Protein AF-A0A0C3FQS9-F1 (afdb_monomer)

Mean predicted aligned error: 17.36 Å

Secondary structure (DSSP, 8-state):
-HHHHHHHHHHHHHHHHHHHHHHT----------------------------EEEEEHHHHHHHH--TTHHHHHHHHHHHH-TTT-----TT-EEEEESEEEEEEPPBTTTBSS-EEEEEEEEPPB---TTSPPBPPEE------S-HHHHHHHTS----

pLDDT: mean 71.93, std 15.76, range [34.28, 90.31]

Radius of gyration: 23.26 Å; Cα contacts (8 Å, |Δi|>4): 129; chains: 1; bounding box: 45×59×53 Å

Structure (mmCIF, N/CA/C/O backbone):
data_AF-A0A0C3FQS9-F1
#
_entry.id   AF-A0A0C3FQS9-F1
#
loop_
_atom_site.group_PDB
_atom_site.id
_atom_site.type_symbol
_atom_site.label_atom_id
_atom_site.label_alt_id
_atom_site.label_comp_id
_atom_site.l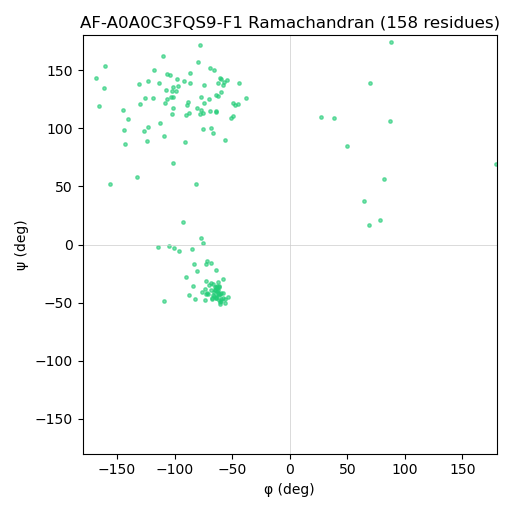abel_asym_id
_atom_site.label_entity_id
_atom_site.label_seq_id
_atom_site.pdbx_PDB_ins_code
_atom_site.Cartn_x
_atom_site.Cartn_y
_atom_site.Cartn_z
_atom_site.occupancy
_atom_site.B_iso_or_equiv
_atom_site.auth_seq_id
_atom_site.auth_comp_id
_atom_site.auth_asym_id
_atom_site.auth_atom_id
_atom_site.pdbx_PDB_model_num
ATOM 1 N N . MET A 1 1 ? 8.048 -32.618 -22.071 1.00 48.53 1 MET A N 1
ATOM 2 C CA . MET A 1 1 ? 9.504 -32.364 -21.975 1.00 48.53 1 MET A CA 1
ATOM 3 C C . MET A 1 1 ? 9.974 -31.057 -22.640 1.00 48.53 1 MET A C 1
ATOM 5 O O . MET A 1 1 ? 11.125 -30.706 -22.461 1.00 48.53 1 MET A O 1
ATOM 9 N N . ALA A 1 2 ? 9.109 -30.271 -23.303 1.00 60.53 2 ALA A N 1
ATOM 10 C CA . ALA A 1 2 ? 9.501 -29.042 -24.021 1.00 60.53 2 ALA A CA 1
ATOM 11 C C . ALA A 1 2 ? 9.625 -27.755 -23.167 1.00 60.53 2 ALA A C 1
ATOM 13 O O . ALA A 1 2 ? 10.257 -26.792 -23.581 1.00 60.53 2 ALA A O 1
ATOM 14 N N . LYS A 1 3 ? 9.059 -27.719 -21.951 1.00 65.69 3 LYS A N 1
ATOM 15 C CA . LYS A 1 3 ? 9.037 -26.504 -21.105 1.00 65.69 3 LYS A CA 1
ATOM 16 C C . LYS A 1 3 ? 10.385 -26.135 -20.473 1.00 65.69 3 LYS A C 1
ATOM 18 O O . LYS A 1 3 ? 10.512 -25.040 -19.929 1.00 65.69 3 LYS A O 1
ATOM 23 N N . TRP A 1 4 ? 11.331 -27.071 -20.442 1.00 76.25 4 TRP A N 1
ATOM 24 C CA . TRP A 1 4 ? 12.681 -26.822 -19.935 1.00 76.25 4 TRP A CA 1
ATOM 25 C C . TRP A 1 4 ? 13.543 -26.177 -21.027 1.00 76.25 4 TRP A C 1
ATOM 27 O O . TRP A 1 4 ? 14.105 -25.116 -20.791 1.00 76.25 4 TRP A O 1
ATOM 37 N N . LEU A 1 5 ? 13.499 -26.726 -22.246 1.00 81.38 5 LEU A N 1
ATOM 38 C CA . LEU A 1 5 ? 14.118 -26.143 -23.443 1.00 81.38 5 LEU A CA 1
ATOM 39 C C . LEU A 1 5 ? 13.632 -24.717 -23.715 1.00 81.38 5 LEU A C 1
ATOM 41 O O . LEU A 1 5 ? 14.450 -23.820 -23.833 1.00 81.38 5 LEU A O 1
ATOM 45 N N . GLN A 1 6 ? 12.320 -24.473 -23.666 1.00 72.00 6 GLN A N 1
ATOM 46 C CA . GLN A 1 6 ? 11.769 -23.132 -23.899 1.00 72.00 6 GLN A CA 1
ATOM 47 C C . GLN A 1 6 ? 12.249 -22.091 -22.870 1.00 72.00 6 GLN A C 1
ATOM 49 O O . GLN A 1 6 ? 12.412 -20.915 -23.185 1.00 72.00 6 GLN A O 1
ATOM 54 N N . ARG A 1 7 ? 12.487 -22.509 -21.618 1.00 78.25 7 ARG A N 1
ATOM 55 C CA . ARG A 1 7 ? 13.066 -21.623 -20.596 1.00 78.25 7 ARG A CA 1
ATOM 56 C C . ARG A 1 7 ? 14.547 -21.379 -20.843 1.00 78.25 7 ARG A C 1
ATOM 58 O O . ARG A 1 7 ? 14.997 -20.260 -20.633 1.00 78.25 7 ARG A O 1
ATOM 65 N N . GLN A 1 8 ? 15.271 -22.402 -21.288 1.00 83.62 8 GLN A N 1
ATOM 66 C CA . GLN A 1 8 ? 16.681 -22.286 -21.633 1.00 83.62 8 GLN A CA 1
ATOM 67 C C . GLN A 1 8 ? 16.878 -21.331 -22.820 1.00 83.62 8 GLN A C 1
ATOM 69 O O . GLN A 1 8 ? 17.675 -20.406 -22.728 1.00 83.62 8 GLN A O 1
ATOM 74 N N . GLU A 1 9 ? 16.060 -21.466 -23.866 1.00 84.25 9 GLU A N 1
ATOM 75 C CA . GLU A 1 9 ? 16.048 -20.575 -25.033 1.00 84.25 9 GLU A CA 1
ATOM 76 C C . GLU A 1 9 ? 15.712 -19.126 -24.648 1.00 84.25 9 GLU A C 1
ATOM 78 O O . GLU A 1 9 ? 16.368 -18.194 -25.106 1.00 84.25 9 GLU A O 1
ATOM 83 N N . ALA A 1 10 ? 14.734 -18.914 -23.759 1.00 78.06 10 ALA A N 1
ATOM 84 C CA . ALA A 1 10 ? 14.386 -17.575 -23.281 1.00 78.06 10 ALA A CA 1
ATOM 85 C C . ALA A 1 10 ? 15.519 -16.920 -22.469 1.00 78.06 10 ALA A C 1
ATOM 87 O O . ALA A 1 10 ? 15.724 -15.707 -22.555 1.00 78.06 10 ALA A O 1
ATOM 88 N N . ILE A 1 11 ? 16.259 -17.709 -21.682 1.00 85.38 11 ILE A N 1
ATOM 89 C CA . ILE A 1 11 ? 17.430 -17.230 -20.937 1.00 85.38 11 ILE A CA 1
ATOM 90 C C . ILE A 1 11 ? 18.549 -16.854 -21.911 1.00 85.38 11 ILE A C 1
ATOM 92 O O . ILE A 1 11 ? 19.089 -15.752 -21.800 1.00 85.38 11 ILE A O 1
ATOM 96 N N . ASP A 1 12 ? 18.845 -17.709 -22.890 1.00 89.62 12 ASP A N 1
ATOM 97 C CA . ASP A 1 12 ? 19.886 -17.453 -23.886 1.00 89.62 12 ASP A CA 1
ATOM 98 C C . ASP A 1 12 ? 19.568 -16.197 -24.708 1.00 89.62 12 ASP A C 1
ATOM 100 O O . ASP A 1 12 ? 20.401 -15.292 -24.786 1.00 89.62 12 ASP A O 1
ATOM 104 N N . LEU A 1 13 ? 18.336 -16.053 -25.209 1.00 85.00 13 LEU A N 1
ATOM 105 C CA . LEU A 1 13 ? 17.900 -14.855 -25.937 1.00 85.00 13 LEU A CA 1
ATOM 106 C C . LEU A 1 13 ? 18.012 -13.584 -25.089 1.00 85.00 13 LEU A C 1
ATOM 108 O O . LEU A 1 13 ? 18.502 -12.560 -25.567 1.00 85.00 13 LEU A O 1
ATOM 112 N N . ARG A 1 14 ? 17.625 -13.648 -23.808 1.00 85.62 14 ARG A N 1
ATOM 113 C CA . ARG A 1 14 ? 17.774 -12.517 -22.884 1.00 85.62 14 ARG A CA 1
ATOM 114 C C . ARG A 1 14 ? 19.243 -12.153 -22.671 1.00 85.62 14 ARG A C 1
ATOM 116 O O . ARG A 1 14 ? 19.562 -10.971 -22.598 1.00 85.62 14 ARG A O 1
ATOM 123 N N . THR A 1 15 ? 20.138 -13.135 -22.567 1.00 88.25 15 THR A N 1
ATOM 124 C CA . THR A 1 15 ? 21.573 -12.866 -22.372 1.00 88.25 15 THR A CA 1
ATOM 125 C C . THR A 1 15 ? 22.210 -12.223 -23.603 1.00 88.25 15 THR A C 1
ATOM 127 O O . THR A 1 15 ? 22.998 -11.289 -23.459 1.00 88.25 15 THR A O 1
ATOM 130 N N . VAL A 1 16 ? 21.819 -12.655 -24.806 1.00 84.56 16 VAL A N 1
ATOM 131 C CA . VAL A 1 16 ? 22.269 -12.064 -26.074 1.00 84.56 16 VAL A CA 1
ATOM 132 C C . VAL A 1 16 ? 21.747 -10.638 -26.219 1.00 84.56 16 VAL A C 1
ATOM 134 O O . VAL A 1 16 ? 22.522 -9.747 -26.552 1.00 84.56 16 VAL A O 1
ATOM 137 N N . TYR A 1 17 ? 20.473 -10.400 -25.897 1.00 83.19 17 TYR A N 1
ATOM 138 C CA . TYR A 1 17 ? 19.883 -9.061 -25.918 1.00 83.19 17 TYR A CA 1
ATOM 139 C C . TYR A 1 17 ? 20.609 -8.097 -24.973 1.00 83.19 17 TYR A C 1
ATOM 141 O O . TYR A 1 17 ? 20.986 -7.004 -25.381 1.00 83.19 17 TYR A O 1
ATOM 149 N N . LEU A 1 18 ? 20.874 -8.512 -23.729 1.00 82.69 18 LEU A N 1
ATOM 150 C CA . LEU A 1 18 ? 21.600 -7.675 -22.768 1.00 82.69 18 LEU A CA 1
ATOM 151 C C . LEU A 1 18 ? 23.038 -7.383 -23.218 1.00 82.69 18 LEU A C 1
ATOM 153 O O . LEU A 1 18 ? 23.514 -6.268 -23.021 1.00 82.69 18 LEU A O 1
ATOM 157 N N . ARG A 1 19 ? 23.714 -8.352 -23.848 1.00 87.19 19 ARG A N 1
ATOM 158 C CA . ARG A 1 19 ? 25.043 -8.141 -24.439 1.00 87.19 19 ARG A CA 1
ATOM 159 C C . ARG A 1 19 ? 24.985 -7.126 -25.582 1.00 87.19 19 ARG A C 1
ATOM 161 O O . ARG A 1 19 ? 25.783 -6.199 -25.599 1.00 87.19 19 ARG A O 1
ATOM 168 N N . TRP A 1 20 ? 24.016 -7.262 -26.482 1.00 86.19 20 TRP A N 1
ATOM 169 C CA . TRP A 1 20 ? 23.816 -6.332 -27.592 1.00 86.19 20 TRP A CA 1
ATOM 170 C C . TRP A 1 20 ? 23.495 -4.911 -27.111 1.00 86.19 20 TRP A C 1
ATOM 172 O O . TRP A 1 20 ? 24.080 -3.955 -27.606 1.00 86.19 20 TRP A O 1
ATOM 182 N N . CYS A 1 21 ? 22.645 -4.755 -26.091 1.00 73.94 21 CYS A N 1
ATOM 183 C CA . CYS A 1 21 ? 22.392 -3.453 -25.469 1.00 73.94 21 CYS A CA 1
ATOM 184 C C . CYS A 1 21 ? 23.655 -2.844 -24.841 1.00 73.94 21 CYS A C 1
ATOM 186 O O . CYS A 1 21 ? 23.834 -1.631 -24.898 1.00 73.94 21 CYS A O 1
ATOM 188 N N . ALA A 1 22 ? 24.527 -3.667 -24.253 1.00 78.62 22 ALA A N 1
ATOM 189 C CA . ALA A 1 22 ? 25.796 -3.203 -23.699 1.00 78.62 22 ALA A CA 1
ATOM 190 C C . ALA A 1 22 ? 26.793 -2.777 -24.795 1.00 78.62 22 ALA A C 1
ATOM 192 O O . ALA A 1 22 ? 27.529 -1.815 -24.608 1.00 78.62 22 ALA A O 1
ATOM 193 N N . GLU A 1 23 ? 26.792 -3.455 -25.945 1.00 77.75 23 GLU A N 1
ATOM 194 C CA . GLU A 1 23 ? 27.608 -3.109 -27.121 1.00 77.75 23 GLU A CA 1
ATOM 195 C C . GLU A 1 23 ? 27.089 -1.859 -27.855 1.00 77.75 23 GLU A C 1
ATOM 197 O O . GLU A 1 23 ? 27.873 -1.082 -28.395 1.00 77.75 23 GLU A O 1
ATOM 202 N N . LEU A 1 24 ? 25.773 -1.630 -27.827 1.00 67.19 24 LEU A N 1
ATOM 203 C CA . LEU A 1 24 ? 25.100 -0.436 -28.350 1.00 67.19 24 LEU A CA 1
ATOM 204 C C . LEU A 1 24 ? 25.251 0.812 -27.483 1.00 67.19 24 LEU A C 1
ATOM 206 O O . LEU A 1 24 ? 24.708 1.854 -27.845 1.00 67.19 24 LEU A O 1
ATOM 210 N N . SER A 1 25 ? 25.977 0.731 -26.371 1.00 52.72 25 SER A N 1
ATOM 211 C CA . SER A 1 25 ? 26.332 1.896 -25.569 1.00 52.72 25 SER A CA 1
ATOM 212 C C . SER A 1 25 ? 27.779 2.334 -25.850 1.00 52.72 25 SER A C 1
ATOM 214 O O . SER A 1 25 ? 28.649 2.168 -24.991 1.00 52.72 25 SER A O 1
ATOM 216 N N . PRO A 1 26 ? 28.109 2.886 -27.039 1.00 51.16 26 PRO A N 1
ATOM 217 C CA . PRO A 1 26 ? 29.247 3.772 -27.148 1.00 51.16 26 PRO A CA 1
ATOM 218 C C . PRO A 1 26 ? 28.878 5.123 -26.524 1.00 51.16 26 PRO A C 1
ATOM 220 O O . PRO A 1 26 ? 27.784 5.654 -26.698 1.00 51.16 26 PRO A O 1
ATOM 223 N N . HIS A 1 27 ? 29.826 5.656 -25.763 1.00 43.94 27 HIS A N 1
ATOM 224 C CA . HIS A 1 27 ? 29.819 6.998 -25.198 1.00 43.94 27 HIS A CA 1
ATOM 225 C C . HIS A 1 27 ? 29.241 8.082 -26.134 1.00 43.94 27 HIS A C 1
ATOM 227 O O . HIS A 1 27 ? 29.791 8.325 -27.202 1.00 43.94 27 HIS A O 1
ATOM 233 N N . ASN A 1 28 ? 28.256 8.795 -25.580 1.00 43.00 28 ASN A N 1
ATOM 234 C CA . ASN A 1 28 ? 27.997 10.237 -25.650 1.00 43.00 28 ASN A CA 1
ATOM 235 C C . ASN A 1 28 ? 27.523 10.901 -26.971 1.00 43.00 28 ASN A C 1
ATOM 237 O O . ASN A 1 28 ? 28.074 10.708 -28.046 1.00 43.00 28 ASN A O 1
ATOM 241 N N . GLU A 1 29 ? 26.576 11.824 -26.752 1.00 43.69 29 GLU A N 1
ATOM 242 C CA . GLU A 1 29 ? 26.132 12.974 -27.565 1.00 43.69 29 GLU A CA 1
ATOM 243 C C . GLU A 1 29 ? 25.049 12.782 -28.645 1.00 43.69 29 GLU A C 1
ATOM 245 O O . GLU A 1 29 ? 25.268 12.261 -29.730 1.00 43.69 29 GLU A O 1
ATOM 250 N N . THR A 1 30 ? 23.865 13.304 -28.286 1.00 44.09 30 THR A N 1
ATOM 251 C CA . THR A 1 30 ? 22.954 14.135 -29.095 1.00 44.09 30 THR A CA 1
ATOM 252 C C . THR A 1 30 ? 22.794 13.787 -30.577 1.00 44.09 30 THR A C 1
ATOM 254 O O . THR A 1 30 ? 23.627 14.181 -31.383 1.00 44.09 30 THR A O 1
ATOM 257 N N . ASP A 1 31 ? 21.631 13.259 -30.962 1.00 34.28 31 ASP A N 1
ATOM 258 C CA . ASP A 1 31 ? 20.808 13.964 -31.950 1.00 34.28 31 ASP A CA 1
ATOM 259 C C . ASP A 1 31 ? 19.357 13.473 -31.927 1.00 34.28 31 ASP A C 1
ATOM 261 O O . ASP A 1 31 ? 19.056 12.281 -31.869 1.00 34.28 31 ASP A O 1
ATOM 265 N N . SER A 1 32 ? 18.469 14.452 -31.949 1.00 47.66 32 SER A N 1
ATOM 266 C CA . SER A 1 32 ? 17.044 14.355 -32.220 1.00 47.66 32 SER A CA 1
ATOM 267 C C . SER A 1 32 ? 16.743 13.667 -33.552 1.00 47.66 32 SER A C 1
ATOM 269 O O . SER A 1 32 ? 17.389 13.971 -34.548 1.00 47.66 32 SER A O 1
ATOM 271 N N . LEU A 1 33 ? 15.690 12.843 -33.601 1.00 38.06 33 LEU A N 1
ATOM 272 C CA . LEU A 1 33 ? 14.756 12.842 -34.732 1.00 38.06 33 LEU A CA 1
ATOM 273 C C . LEU A 1 33 ? 13.468 12.081 -34.404 1.00 38.06 33 LEU A C 1
ATOM 275 O O . LEU A 1 33 ? 13.466 10.880 -34.132 1.00 38.06 33 LEU A O 1
ATOM 279 N N . ASP A 1 34 ? 12.384 12.849 -34.472 1.00 43.62 34 ASP A N 1
ATOM 280 C CA . ASP A 1 34 ? 10.988 12.444 -34.496 1.00 43.62 34 ASP A CA 1
ATOM 281 C C . ASP A 1 34 ? 10.724 11.266 -35.435 1.00 43.62 34 ASP A C 1
ATOM 283 O O . ASP A 1 34 ? 11.168 11.268 -36.586 1.00 43.62 34 ASP A O 1
ATOM 287 N N . LYS A 1 35 ? 9.882 10.331 -34.985 1.00 43.94 35 LYS A N 1
ATOM 288 C CA . LYS A 1 35 ? 8.947 9.621 -35.863 1.00 43.94 35 LYS A CA 1
ATOM 289 C C . LYS A 1 35 ? 7.634 9.359 -35.136 1.00 43.94 35 LYS A C 1
ATOM 291 O O . LYS A 1 35 ? 7.498 8.422 -34.357 1.00 43.94 35 LYS A O 1
ATOM 296 N N . ASP A 1 36 ? 6.703 10.247 -35.451 1.00 38.22 36 ASP A N 1
ATOM 297 C CA . ASP A 1 36 ? 5.258 10.088 -35.407 1.00 38.22 36 ASP A CA 1
ATOM 298 C C . ASP A 1 36 ? 4.818 8.788 -36.103 1.00 38.22 36 ASP A C 1
ATOM 300 O O . ASP A 1 36 ? 5.115 8.580 -37.283 1.00 38.22 36 ASP A O 1
ATOM 304 N N . VAL A 1 37 ? 4.124 7.925 -35.360 1.00 37.50 37 VAL A N 1
ATOM 305 C CA . VAL A 1 37 ? 3.078 7.041 -35.883 1.00 37.50 37 VAL A CA 1
ATOM 306 C C . VAL A 1 37 ? 1.969 7.018 -34.840 1.00 37.50 37 VAL A C 1
ATOM 308 O O . VAL A 1 37 ? 2.116 6.467 -33.749 1.00 37.50 37 VAL A O 1
ATOM 311 N N . THR A 1 38 ? 0.875 7.669 -35.209 1.00 38.22 38 THR A N 1
ATOM 312 C CA . THR A 1 38 ? -0.446 7.572 -34.603 1.00 38.22 38 THR A CA 1
ATOM 313 C C . THR A 1 38 ? -0.986 6.153 -34.795 1.00 38.22 38 THR A C 1
ATOM 315 O O . THR A 1 38 ? -1.029 5.677 -35.926 1.00 38.22 38 THR A O 1
ATOM 318 N N . ASP A 1 39 ? -1.429 5.507 -33.722 1.00 34.47 39 ASP A N 1
ATOM 319 C CA . ASP A 1 39 ? -2.533 4.549 -33.790 1.00 34.47 39 ASP A CA 1
ATOM 320 C C . ASP A 1 39 ? -3.331 4.677 -32.490 1.00 34.47 39 ASP A C 1
ATOM 322 O O . ASP A 1 39 ? -2.812 4.507 -31.384 1.00 34.47 39 ASP A O 1
ATOM 326 N N . GLU A 1 40 ? -4.578 5.108 -32.649 1.00 46.22 40 GLU A N 1
ATOM 327 C CA . GLU A 1 40 ? -5.556 5.232 -31.582 1.00 46.22 40 GLU A CA 1
ATOM 328 C C . GLU A 1 40 ? -6.060 3.835 -31.217 1.00 46.22 40 GLU A C 1
ATOM 330 O O . GLU A 1 40 ? -6.775 3.214 -32.000 1.00 46.22 40 GLU A O 1
ATOM 335 N N . GLU A 1 41 ? -5.743 3.364 -30.011 1.00 37.56 41 GLU A N 1
ATOM 336 C CA . GLU A 1 41 ? -6.544 2.340 -29.342 1.00 37.56 41 GLU A CA 1
ATOM 337 C C . GLU A 1 41 ? -7.005 2.877 -27.984 1.00 37.56 41 GLU A C 1
ATOM 339 O O . GLU A 1 41 ? -6.263 2.979 -27.006 1.00 37.56 41 GLU A O 1
ATOM 344 N N . ASP A 1 42 ? -8.266 3.301 -28.012 1.00 50.75 42 ASP A N 1
ATOM 345 C CA . ASP A 1 42 ? -9.186 3.422 -26.893 1.00 50.75 42 ASP A CA 1
ATOM 346 C C . ASP A 1 42 ? -9.218 2.107 -26.106 1.00 50.75 42 ASP A C 1
ATOM 348 O O . ASP A 1 42 ? -9.750 1.107 -26.578 1.00 50.75 42 ASP A O 1
ATOM 352 N N . ASP A 1 43 ? -8.652 2.116 -24.902 1.00 35.97 43 ASP A N 1
ATOM 353 C CA . ASP A 1 43 ? -8.872 1.074 -23.907 1.00 35.97 43 ASP A CA 1
ATOM 354 C C . ASP A 1 43 ? -8.930 1.721 -22.520 1.00 35.97 43 ASP A C 1
ATOM 356 O O . ASP A 1 43 ? -7.933 1.880 -21.817 1.00 35.97 43 ASP A O 1
ATOM 360 N N . ASN A 1 44 ? -10.146 2.154 -22.186 1.00 41.28 44 ASN A N 1
ATOM 361 C CA . ASN A 1 44 ? -10.765 2.130 -20.862 1.00 41.28 44 ASN A CA 1
ATOM 362 C C . ASN A 1 44 ? -9.800 2.167 -19.659 1.00 41.28 44 ASN A C 1
ATOM 364 O O . ASN A 1 44 ? -9.172 1.169 -19.298 1.00 41.28 44 ASN A O 1
ATOM 368 N N . GLU A 1 45 ? -9.801 3.298 -18.948 1.00 42.12 45 GLU A N 1
ATOM 369 C CA . GLU A 1 45 ? -9.404 3.364 -17.540 1.00 42.12 45 GLU A CA 1
ATOM 370 C C . GLU A 1 45 ? -10.259 2.376 -16.726 1.00 42.12 45 GLU A C 1
ATOM 372 O O . GLU A 1 45 ? -11.337 2.705 -16.228 1.00 42.12 45 GLU A O 1
ATOM 377 N N . ASP A 1 46 ? -9.781 1.137 -16.599 1.00 42.00 46 ASP A N 1
ATOM 378 C CA . ASP A 1 46 ? -10.368 0.131 -15.724 1.00 42.00 46 ASP A CA 1
ATOM 379 C C . ASP A 1 46 ? -10.181 0.588 -14.273 1.00 42.00 46 ASP A C 1
ATOM 381 O O . ASP A 1 46 ? -9.137 0.416 -13.633 1.00 42.00 46 ASP A O 1
ATOM 385 N N . VAL A 1 47 ? -11.242 1.217 -13.773 1.00 45.53 47 VAL A N 1
ATOM 386 C CA . VAL A 1 47 ? -11.472 1.584 -12.382 1.00 45.53 47 VAL A CA 1
ATOM 387 C C . VAL A 1 47 ? -11.103 0.400 -11.494 1.00 45.53 47 VAL A C 1
ATOM 389 O O . VAL A 1 47 ? -11.665 -0.689 -11.613 1.00 45.53 47 VAL A O 1
ATOM 392 N N . ALA A 1 48 ? -10.154 0.625 -10.583 1.00 41.09 48 ALA A N 1
ATOM 393 C CA . ALA A 1 48 ? -9.759 -0.340 -9.571 1.00 41.09 48 ALA A CA 1
ATOM 394 C C . ALA A 1 48 ? -11.006 -0.889 -8.860 1.00 41.09 48 ALA A C 1
ATOM 396 O O . ALA A 1 48 ? -11.673 -0.170 -8.115 1.00 41.09 48 ALA A O 1
ATOM 397 N N . GLU A 1 49 ? -11.330 -2.162 -9.091 1.00 42.41 49 GLU A N 1
ATOM 398 C CA . GLU A 1 49 ? -12.422 -2.825 -8.389 1.00 42.41 49 GLU A CA 1
ATOM 399 C C . GLU A 1 49 ? -12.023 -2.978 -6.919 1.00 42.41 49 GLU A C 1
ATOM 401 O O . GLU A 1 49 ? -11.207 -3.819 -6.524 1.00 42.41 4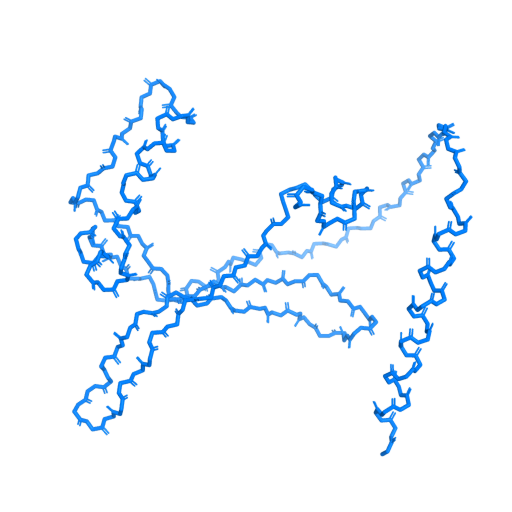9 GLU A O 1
ATOM 406 N N . VAL A 1 50 ? -12.559 -2.072 -6.105 1.00 43.53 50 VAL A N 1
ATOM 407 C CA . VAL A 1 50 ? -12.293 -2.000 -4.680 1.00 43.53 50 VAL A CA 1
ATOM 408 C C . VAL A 1 50 ? -13.052 -3.116 -3.977 1.00 43.53 50 VAL A C 1
ATOM 410 O O . VAL A 1 50 ? -14.240 -3.001 -3.685 1.00 43.53 50 VAL A O 1
ATOM 413 N N . ASN A 1 51 ? -12.347 -4.196 -3.667 1.00 48.03 51 ASN A N 1
ATOM 414 C CA . ASN A 1 51 ? -12.891 -5.268 -2.851 1.00 48.03 51 ASN A CA 1
ATOM 415 C C . ASN A 1 51 ? -12.810 -4.889 -1.357 1.00 48.03 51 ASN A C 1
ATOM 417 O O . ASN A 1 51 ? -11.712 -4.703 -0.826 1.00 48.03 51 ASN A O 1
ATOM 421 N N . ASP A 1 52 ? -13.978 -4.778 -0.720 1.00 50.19 52 ASP A N 1
ATOM 422 C CA . ASP A 1 52 ? -14.233 -4.553 0.709 1.00 50.19 52 ASP A CA 1
ATOM 423 C C . ASP A 1 52 ? -13.457 -3.391 1.359 1.00 50.19 52 ASP A C 1
ATOM 425 O O . ASP A 1 52 ? -12.427 -3.578 2.013 1.00 50.19 52 ASP A O 1
ATOM 429 N N . GLN A 1 53 ? -13.995 -2.172 1.237 1.00 55.75 53 GLN A N 1
ATOM 430 C CA . GLN A 1 53 ? -13.560 -1.042 2.061 1.00 55.75 53 GLN A CA 1
ATOM 431 C C . GLN A 1 53 ? -14.007 -1.265 3.506 1.00 55.75 53 GLN A C 1
ATOM 433 O O . GLN A 1 53 ? -15.203 -1.246 3.799 1.00 55.75 53 GLN A O 1
ATOM 438 N N . VAL A 1 54 ? -13.057 -1.425 4.427 1.00 60.69 54 VAL A N 1
ATOM 439 C CA . VAL A 1 54 ? -13.355 -1.346 5.858 1.00 60.69 54 VAL A CA 1
ATOM 440 C C . VAL A 1 54 ? -12.893 0.015 6.345 1.00 60.69 54 VAL A C 1
ATOM 442 O O . VAL A 1 54 ? -11.703 0.319 6.382 1.00 60.69 54 VAL A O 1
ATOM 445 N N . THR A 1 55 ? -13.846 0.862 6.713 1.00 62.06 55 THR A N 1
ATOM 446 C CA . THR A 1 55 ? -13.540 2.141 7.345 1.00 62.06 55 THR A CA 1
ATOM 447 C C . THR A 1 55 ? -13.205 1.898 8.817 1.00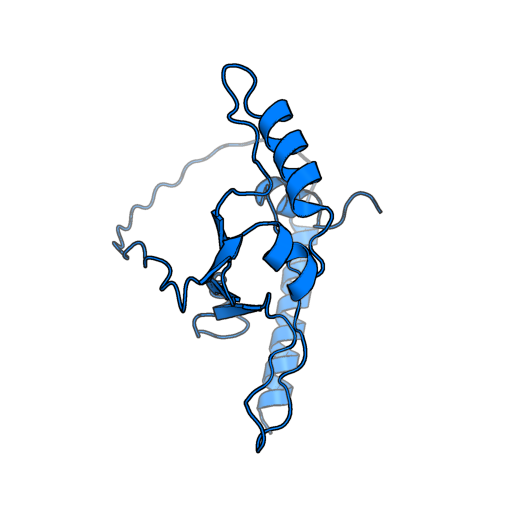 62.06 55 THR A C 1
ATOM 449 O O . THR A 1 55 ? -14.083 1.528 9.599 1.00 62.06 55 THR A O 1
ATOM 452 N N . THR A 1 56 ? -11.951 2.115 9.214 1.00 65.06 56 THR A N 1
ATOM 453 C CA . THR A 1 56 ? -11.484 1.921 10.599 1.00 65.06 56 THR A CA 1
ATOM 454 C C . THR A 1 56 ? -10.992 3.224 11.213 1.00 65.06 56 THR A C 1
ATOM 456 O O . THR A 1 56 ? -10.499 4.109 10.512 1.00 65.06 56 THR A O 1
ATOM 459 N N . LYS A 1 57 ? -11.117 3.351 12.538 1.00 72.25 57 LYS A N 1
ATOM 460 C CA . LYS A 1 57 ? -10.515 4.461 13.285 1.00 72.25 57 LYS A CA 1
ATOM 461 C C . LYS A 1 57 ? -9.030 4.188 13.526 1.00 72.25 57 LYS A C 1
ATOM 463 O O . LYS A 1 57 ? -8.605 3.038 13.589 1.00 72.25 57 LYS A O 1
ATOM 468 N N . THR A 1 58 ? -8.255 5.239 13.752 1.00 70.69 58 THR A N 1
ATOM 469 C CA . THR A 1 58 ? -6.813 5.163 14.027 1.00 70.69 58 THR A CA 1
ATOM 470 C C . THR A 1 58 ? -6.405 4.224 15.181 1.00 70.69 58 THR A C 1
ATOM 472 O O . THR A 1 58 ? -5.480 3.442 14.978 1.00 70.69 58 THR A O 1
ATOM 475 N N . PRO A 1 59 ? -7.055 4.214 16.368 1.00 66.88 59 PRO A N 1
ATOM 476 C CA . PRO A 1 59 ? -6.707 3.263 17.433 1.00 66.88 59 PRO A CA 1
ATOM 477 C C . PRO A 1 59 ? -6.951 1.802 17.033 1.00 66.88 59 PRO A C 1
ATOM 479 O O . PRO A 1 59 ? -6.150 0.932 17.376 1.00 66.88 59 PRO A O 1
ATOM 482 N N . ASP A 1 60 ? -8.003 1.543 16.252 1.00 74.50 60 ASP A N 1
ATOM 483 C CA . ASP A 1 60 ? -8.309 0.203 15.748 1.00 74.50 60 ASP A CA 1
ATOM 484 C C . ASP A 1 60 ? -7.245 -0.245 14.733 1.00 74.50 60 ASP A C 1
ATOM 486 O O . ASP A 1 60 ? -6.878 -1.417 14.697 1.00 74.50 60 ASP A O 1
ATOM 490 N N . MET A 1 61 ? -6.686 0.691 13.955 1.00 75.44 61 MET A N 1
ATOM 491 C CA . MET A 1 61 ? -5.578 0.412 13.037 1.00 75.44 61 MET A CA 1
ATOM 492 C C . MET A 1 61 ? -4.293 0.032 13.774 1.00 75.44 61 MET A C 1
ATOM 494 O O . MET A 1 61 ? -3.632 -0.933 13.392 1.00 75.44 61 MET A O 1
ATOM 498 N N . THR A 1 62 ? -3.943 0.745 14.846 1.00 80.25 62 THR A N 1
ATOM 499 C CA . THR A 1 62 ? -2.764 0.410 15.656 1.00 80.25 62 THR A CA 1
ATOM 500 C C . THR A 1 62 ? -2.901 -0.975 16.279 1.00 80.25 62 THR A C 1
ATOM 502 O O . THR A 1 62 ? -1.955 -1.757 16.246 1.00 80.25 62 THR A O 1
ATOM 505 N N . GLN A 1 63 ? -4.082 -1.300 16.810 1.00 80.25 63 GLN A N 1
ATOM 506 C CA . GLN A 1 63 ? -4.317 -2.580 17.472 1.00 80.25 63 GLN A CA 1
ATOM 507 C C . GLN A 1 63 ? -4.405 -3.753 16.487 1.00 80.25 63 GLN A C 1
ATOM 509 O O . GLN A 1 63 ? -3.853 -4.814 16.765 1.00 80.25 63 GLN A O 1
ATOM 514 N N . ALA A 1 64 ? -5.092 -3.585 15.354 1.00 76.69 64 ALA A N 1
ATOM 515 C CA . ALA A 1 64 ? -5.301 -4.672 14.401 1.00 76.69 64 ALA A CA 1
ATOM 516 C C . ALA A 1 64 ? -4.121 -4.858 13.433 1.00 76.69 64 ALA A C 1
ATOM 518 O O . ALA A 1 64 ? -3.800 -5.991 13.086 1.00 76.69 64 ALA A O 1
ATOM 519 N N . TYR A 1 65 ? -3.466 -3.773 13.010 1.00 74.75 65 TYR A N 1
ATOM 520 C CA . TYR A 1 65 ? -2.445 -3.796 11.953 1.00 74.75 65 TYR A CA 1
ATOM 521 C C . TYR A 1 65 ? -1.040 -3.426 12.444 1.00 74.75 65 TYR A C 1
ATOM 523 O O . TYR A 1 65 ? -0.105 -3.425 11.649 1.00 74.75 65 TYR A O 1
ATOM 531 N N . GLY A 1 66 ? -0.865 -3.084 13.726 1.00 79.19 66 GLY A N 1
ATOM 532 C CA . GLY A 1 66 ? 0.433 -2.658 14.264 1.00 79.19 66 GLY A CA 1
ATOM 533 C C . GLY A 1 66 ? 0.905 -1.298 13.733 1.00 79.19 66 GLY A C 1
ATOM 534 O O . GLY A 1 66 ? 2.081 -0.966 13.840 1.00 79.19 66 GLY A O 1
ATOM 535 N N . ALA A 1 67 ? 0.003 -0.503 13.153 1.00 80.62 67 ALA A N 1
ATOM 536 C CA . ALA A 1 67 ? 0.317 0.740 12.453 1.00 80.62 67 ALA A CA 1
ATOM 537 C C . ALA A 1 67 ? 0.508 1.944 13.404 1.00 80.62 67 ALA A C 1
ATOM 539 O O . ALA A 1 67 ? -0.126 2.984 13.230 1.00 80.62 67 ALA A O 1
ATOM 540 N N . SER A 1 68 ? 1.366 1.820 14.424 1.00 84.94 68 SER A N 1
ATOM 541 C CA . SER A 1 68 ? 1.593 2.880 15.428 1.00 84.94 68 SER A CA 1
ATOM 542 C C . SER A 1 68 ? 2.147 4.173 14.827 1.00 84.94 68 SER A C 1
ATOM 544 O O . SER A 1 68 ? 1.757 5.264 15.240 1.00 84.94 68 SER A O 1
ATOM 546 N N . GLU A 1 69 ? 3.004 4.045 13.815 1.00 86.25 69 GLU A N 1
ATOM 547 C CA . GLU A 1 69 ? 3.668 5.169 13.148 1.00 86.25 69 GLU A CA 1
ATOM 548 C C . GLU A 1 69 ? 2.829 5.801 12.032 1.00 86.25 69 GLU A C 1
ATOM 550 O O . GLU A 1 69 ? 3.218 6.828 11.482 1.00 86.25 69 GLU A O 1
ATOM 555 N N . PHE A 1 70 ? 1.654 5.248 11.710 1.00 86.00 70 PHE A N 1
ATOM 556 C CA . PHE A 1 70 ? 0.823 5.766 10.621 1.00 86.00 70 PHE A CA 1
ATOM 557 C C . PHE A 1 70 ? 0.395 7.216 10.860 1.00 86.00 70 PHE A C 1
ATOM 559 O O . PHE A 1 70 ? 0.587 8.072 10.000 1.00 86.00 70 PHE A O 1
ATOM 566 N N . LEU A 1 71 ? -0.169 7.510 12.035 1.00 88.12 71 LEU A N 1
ATOM 567 C CA . LEU A 1 71 ? -0.669 8.850 12.338 1.00 88.12 71 LEU A CA 1
ATOM 568 C C . LEU A 1 71 ? 0.463 9.892 12.451 1.00 88.12 71 LEU A C 1
ATOM 570 O O . LEU A 1 71 ? 0.310 10.964 11.863 1.00 88.12 71 LEU A O 1
ATOM 574 N N . PRO A 1 72 ? 1.584 9.627 13.158 1.00 90.31 72 PRO A N 1
ATOM 575 C CA . PRO A 1 72 ? 2.752 10.507 13.137 1.00 90.31 72 PRO A CA 1
ATOM 576 C C . PRO A 1 72 ? 3.291 10.752 11.724 1.00 90.31 72 PRO A C 1
ATOM 578 O O . PRO A 1 72 ? 3.435 11.908 11.335 1.00 90.31 72 PRO A O 1
ATOM 581 N N . ALA A 1 73 ? 3.513 9.696 10.934 1.00 88.62 73 ALA A N 1
ATOM 582 C CA . ALA A 1 73 ? 4.043 9.819 9.578 1.00 88.62 73 ALA A CA 1
ATOM 583 C C . ALA A 1 73 ? 3.106 10.623 8.668 1.00 88.62 73 ALA A C 1
ATOM 585 O O . ALA A 1 73 ? 3.558 11.490 7.924 1.00 88.62 73 ALA A O 1
ATOM 586 N N . LEU A 1 74 ? 1.792 10.394 8.771 1.00 87.62 74 LEU A N 1
ATOM 587 C CA . LEU A 1 74 ? 0.797 11.129 7.995 1.00 87.62 74 LEU A CA 1
ATOM 588 C C . LEU A 1 74 ? 0.762 12.615 8.372 1.00 87.62 74 LEU A C 1
ATOM 590 O O . LEU A 1 74 ? 0.645 13.464 7.491 1.00 87.62 74 LEU A O 1
ATOM 594 N N . LYS A 1 75 ? 0.898 12.950 9.663 1.00 89.25 75 LYS A N 1
ATOM 595 C CA . LYS A 1 75 ? 1.013 14.349 10.103 1.00 89.25 75 LYS A CA 1
ATOM 596 C C . LYS A 1 75 ? 2.235 15.019 9.494 1.00 89.25 75 LYS A C 1
ATOM 598 O O . LYS A 1 75 ? 2.086 16.095 8.922 1.00 89.25 75 LYS A O 1
ATOM 603 N N . THR A 1 76 ? 3.400 14.380 9.589 1.00 90.25 76 THR A N 1
ATOM 604 C CA . THR A 1 76 ? 4.652 14.906 9.032 1.00 90.25 76 THR A CA 1
ATOM 605 C C . THR A 1 76 ? 4.531 15.109 7.525 1.00 90.25 76 THR A C 1
ATOM 607 O O . THR A 1 76 ? 4.780 16.205 7.033 1.00 90.25 76 THR A O 1
ATOM 610 N N . PHE A 1 77 ? 4.034 14.104 6.800 1.00 88.50 77 PHE A N 1
ATOM 611 C CA . PHE A 1 77 ? 3.833 14.184 5.355 1.00 88.50 77 PHE A CA 1
ATOM 612 C C . PHE A 1 77 ? 2.910 15.342 4.959 1.00 88.50 77 PHE A C 1
ATOM 614 O O . PHE A 1 77 ? 3.220 16.109 4.048 1.00 88.50 77 PHE A O 1
ATOM 621 N N . ILE A 1 78 ? 1.779 15.495 5.655 1.00 89.19 78 ILE A N 1
ATOM 622 C CA . ILE A 1 78 ? 0.827 16.563 5.354 1.00 89.19 78 ILE A CA 1
ATOM 623 C C . ILE A 1 78 ? 1.443 17.938 5.647 1.00 89.19 78 ILE A C 1
ATOM 625 O O . ILE A 1 78 ? 1.260 18.859 4.857 1.00 89.19 78 ILE A O 1
ATOM 629 N N . GLN A 1 79 ? 2.190 18.078 6.743 1.00 89.06 79 GLN A N 1
ATOM 630 C CA . GLN A 1 79 ? 2.873 19.326 7.092 1.00 89.06 79 GLN A CA 1
ATOM 631 C C . GLN A 1 79 ? 3.959 19.705 6.079 1.00 89.06 79 GLN A C 1
ATOM 633 O O . GLN A 1 79 ? 4.093 20.879 5.741 1.00 89.06 79 GLN A O 1
ATOM 638 N N . GLU A 1 80 ? 4.715 18.727 5.578 1.00 88.31 80 GLU A N 1
ATOM 639 C CA . GLU A 1 80 ? 5.775 18.950 4.591 1.00 88.31 80 GLU A CA 1
ATOM 640 C C . GLU A 1 80 ? 5.224 19.302 3.207 1.00 88.31 80 GLU A C 1
ATOM 642 O O . GLU A 1 80 ? 5.762 20.173 2.525 1.00 88.31 80 GLU A O 1
ATOM 647 N N . LYS A 1 81 ? 4.159 18.619 2.772 1.00 85.75 81 LYS A N 1
ATOM 648 C CA . LYS A 1 81 ? 3.614 18.772 1.416 1.00 85.75 81 LYS A CA 1
ATOM 649 C C . LYS A 1 81 ? 2.551 19.863 1.303 1.00 85.75 81 LYS A C 1
ATOM 651 O O . LYS A 1 81 ? 2.417 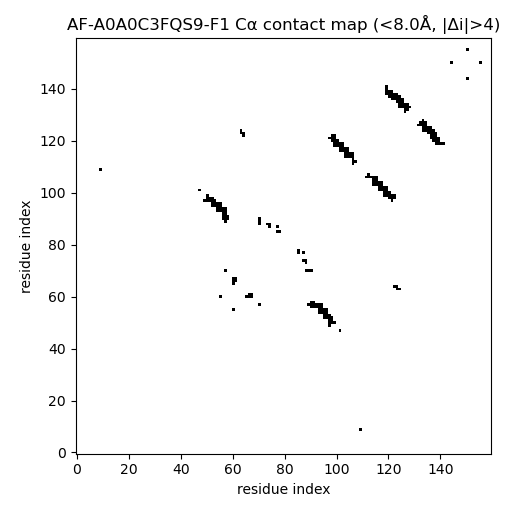20.453 0.234 1.00 85.75 81 LYS A O 1
ATOM 656 N N . PHE A 1 82 ? 1.812 20.159 2.375 1.00 85.25 82 PHE A N 1
ATOM 657 C CA . PHE A 1 82 ? 0.700 21.114 2.367 1.00 85.25 82 PHE A CA 1
ATOM 658 C C . PHE A 1 82 ? 0.906 22.209 3.424 1.00 85.25 82 PHE A C 1
ATOM 660 O O . PHE A 1 82 ? 0.447 22.116 4.560 1.00 85.25 82 PHE A O 1
ATOM 667 N N . THR A 1 83 ? 1.575 23.296 3.035 1.00 77.12 83 THR A N 1
ATOM 668 C CA . THR A 1 83 ? 1.993 24.376 3.948 1.00 77.12 83 THR A CA 1
ATOM 669 C C . THR A 1 83 ? 0.896 25.384 4.297 1.00 77.12 83 THR A C 1
ATOM 671 O O . THR A 1 83 ? 0.995 26.050 5.324 1.00 77.12 83 THR A O 1
ATOM 674 N N . SER A 1 84 ? -0.152 25.526 3.477 1.00 70.12 84 SER A N 1
ATOM 675 C CA . SER A 1 84 ? -1.094 26.645 3.641 1.00 70.12 84 SER A CA 1
ATOM 676 C C . SER A 1 84 ? -2.247 26.375 4.609 1.00 70.12 84 SER A C 1
ATOM 678 O O . SER A 1 84 ? -2.523 27.247 5.420 1.0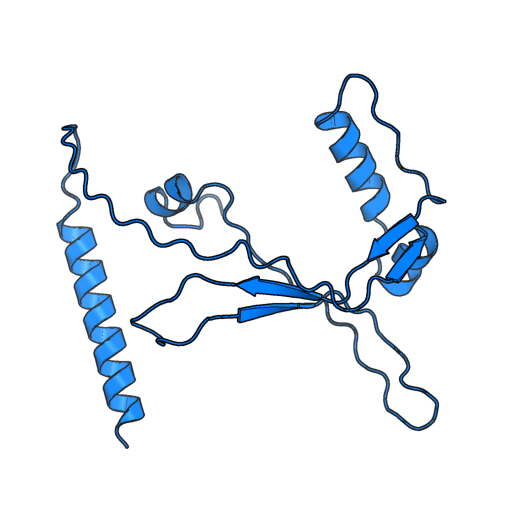0 70.12 84 SER A O 1
ATOM 680 N N . HIS A 1 85 ? -2.903 25.207 4.592 1.00 62.94 85 HIS A N 1
ATOM 681 C CA . HIS A 1 85 ? -4.068 24.920 5.457 1.00 62.94 85 HIS A CA 1
ATOM 682 C C . HIS A 1 85 ? -4.265 23.412 5.693 1.00 62.94 85 HIS A C 1
ATOM 684 O O . HIS A 1 85 ? -5.338 22.857 5.456 1.00 62.94 85 HIS A O 1
ATOM 690 N N . ALA A 1 86 ? -3.212 22.726 6.127 1.00 69.81 86 ALA A N 1
ATOM 6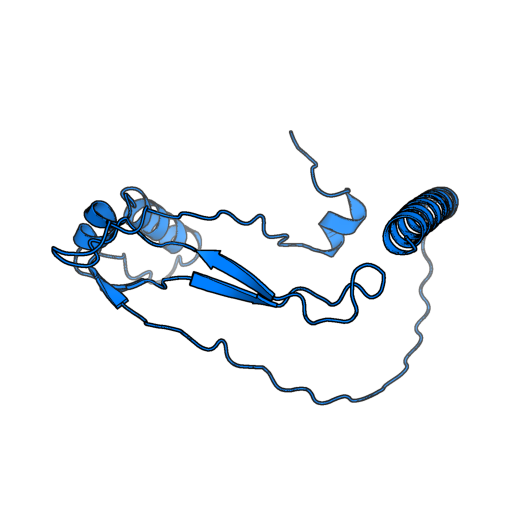91 C CA . ALA A 1 86 ? -3.270 21.301 6.420 1.00 69.81 86 ALA A CA 1
ATOM 692 C C . ALA A 1 86 ? -4.221 20.988 7.591 1.00 69.81 86 ALA A C 1
ATOM 694 O O . ALA A 1 86 ? -3.943 21.330 8.743 1.00 69.81 86 ALA A O 1
ATOM 695 N N . LEU A 1 87 ? -5.322 20.284 7.313 1.00 78.19 87 LEU A N 1
ATOM 696 C CA . LEU A 1 87 ? -6.093 19.604 8.352 1.00 78.19 87 LEU A CA 1
ATOM 697 C C . LEU A 1 87 ? -5.200 18.527 8.970 1.00 78.19 87 LEU A C 1
ATOM 699 O O . LEU A 1 87 ? -4.788 17.587 8.292 1.00 78.19 87 LEU A O 1
ATOM 703 N N . LEU A 1 88 ? -4.869 18.693 10.251 1.00 84.50 88 LEU A N 1
ATOM 704 C CA . LEU A 1 88 ? -4.035 17.733 10.957 1.00 84.50 88 LEU A CA 1
ATOM 705 C C . LEU A 1 88 ? -4.853 16.479 11.270 1.00 84.50 88 LEU A C 1
ATOM 707 O O . LEU A 1 88 ? -5.857 16.584 11.980 1.00 84.50 88 LEU A O 1
ATOM 711 N N . PRO A 1 89 ? -4.416 15.302 10.798 1.00 85.62 89 PRO A N 1
ATOM 712 C CA . PRO A 1 89 ? -5.137 14.071 11.048 1.00 85.62 89 PRO A CA 1
ATOM 713 C C . PRO A 1 89 ? -5.195 13.760 12.545 1.00 85.62 89 PRO A C 1
ATOM 715 O O . PRO A 1 89 ? -4.225 13.922 13.297 1.00 85.62 89 PRO A O 1
ATOM 718 N N . ASN A 1 90 ? -6.359 13.304 12.982 1.00 85.62 90 ASN A N 1
ATOM 719 C CA . ASN A 1 90 ? -6.693 13.016 14.366 1.00 85.62 90 ASN A CA 1
ATOM 720 C C . ASN A 1 90 ? -6.842 11.502 14.607 1.00 85.62 90 ASN A C 1
ATOM 722 O O . ASN A 1 90 ? -7.044 10.704 13.693 1.00 85.62 90 ASN A O 1
ATOM 726 N N . ALA A 1 91 ? -6.776 11.092 15.875 1.00 83.38 91 ALA A N 1
ATOM 727 C CA . ALA A 1 91 ? -6.999 9.712 16.306 1.00 83.38 91 ALA A CA 1
ATOM 728 C C . ALA A 1 91 ? -8.461 9.248 16.138 1.00 83.38 91 ALA A C 1
ATOM 730 O O . ALA A 1 91 ? -8.749 8.056 16.198 1.00 83.38 91 ALA A O 1
ATOM 731 N N . PHE A 1 92 ? -9.392 10.186 15.957 1.00 82.81 92 PHE A N 1
ATOM 732 C CA . PHE A 1 92 ? -10.812 9.895 15.740 1.00 82.81 92 PHE A CA 1
ATOM 733 C C . PHE A 1 92 ? -11.206 9.887 14.265 1.00 82.81 92 PHE A C 1
ATOM 735 O O . PHE A 1 92 ? -12.350 9.543 13.948 1.00 82.81 92 PHE A O 1
ATOM 742 N N . ASP A 1 93 ? -10.272 10.244 13.385 1.00 85.44 93 ASP A N 1
ATOM 743 C CA . ASP A 1 93 ? -10.512 10.228 11.956 1.00 85.44 93 ASP A CA 1
ATOM 744 C C . ASP A 1 93 ? -10.646 8.792 11.466 1.00 85.44 93 ASP A C 1
ATOM 746 O O . ASP A 1 93 ? -10.150 7.824 12.055 1.00 85.44 93 ASP A O 1
ATOM 750 N N . ARG A 1 94 ? -11.404 8.665 10.386 1.00 84.62 94 ARG A N 1
ATOM 751 C CA . ARG A 1 94 ? -11.733 7.393 9.772 1.00 84.62 94 ARG A CA 1
ATOM 752 C C . ARG A 1 94 ? -10.942 7.260 8.489 1.00 84.62 94 ARG A C 1
ATOM 754 O O . ARG A 1 94 ? -11.050 8.113 7.613 1.00 84.62 94 ARG A O 1
ATOM 761 N N . TYR A 1 95 ? -10.201 6.168 8.381 1.00 82.88 95 TYR A N 1
ATOM 762 C CA . TYR A 1 95 ? -9.414 5.853 7.202 1.00 82.88 95 TYR A CA 1
ATOM 763 C C . TYR A 1 95 ? -9.989 4.609 6.545 1.00 82.88 95 TYR A C 1
ATOM 765 O O . TYR A 1 95 ? -10.386 3.654 7.219 1.00 82.88 95 TYR A O 1
ATOM 773 N N . ASN A 1 96 ? -10.047 4.635 5.219 1.00 81.19 96 ASN A N 1
ATOM 774 C CA . ASN A 1 96 ? -10.410 3.458 4.451 1.00 81.19 96 ASN A CA 1
ATOM 775 C C . ASN A 1 96 ? -9.201 2.533 4.406 1.00 81.19 96 ASN A C 1
ATOM 777 O O . ASN A 1 96 ? -8.162 2.887 3.849 1.00 81.19 96 ASN A O 1
ATOM 781 N N . VAL A 1 97 ? -9.345 1.358 5.011 1.00 77.44 97 VAL A N 1
ATOM 782 C CA . VAL A 1 97 ? -8.335 0.309 4.972 1.00 77.44 97 VAL A CA 1
ATOM 783 C C . VAL A 1 97 ? -8.775 -0.731 3.959 1.00 77.44 97 VAL A C 1
ATOM 785 O O . VAL A 1 97 ? -9.896 -1.244 4.001 1.00 77.44 97 VAL A O 1
ATOM 788 N N . TYR A 1 98 ? -7.871 -1.023 3.032 1.00 78.88 98 TYR A N 1
ATOM 789 C CA . TYR A 1 98 ? -8.092 -1.984 1.965 1.00 78.88 98 TYR A CA 1
ATOM 790 C C . TYR A 1 98 ? -7.399 -3.293 2.305 1.00 78.88 98 TYR A C 1
ATOM 792 O O . TYR A 1 98 ? -6.239 -3.320 2.712 1.00 78.88 98 TYR A O 1
ATOM 800 N N . LYS A 1 99 ? -8.105 -4.400 2.077 1.00 79.00 99 LYS A N 1
ATOM 801 C CA . LYS A 1 99 ? -7.581 -5.750 2.299 1.00 79.00 99 LYS A CA 1
ATOM 802 C C . LYS A 1 99 ? -6.370 -6.058 1.414 1.00 79.00 99 LYS A C 1
ATOM 804 O O . LYS A 1 99 ? -5.449 -6.775 1.814 1.00 79.00 99 LYS A O 1
ATOM 809 N N . ALA A 1 100 ? -6.435 -5.595 0.170 1.00 83.38 100 ALA A N 1
ATOM 810 C CA . ALA A 1 100 ? -5.406 -5.807 -0.823 1.00 83.38 100 ALA A CA 1
ATOM 811 C C . ALA A 1 100 ? -5.507 -4.787 -1.956 1.00 83.38 100 ALA A C 1
ATOM 813 O O . ALA A 1 100 ? -6.597 -4.327 -2.289 1.00 83.38 100 ALA A O 1
ATOM 814 N N . VAL A 1 101 ? -4.372 -4.525 -2.592 1.00 84.56 101 VAL A N 1
ATOM 815 C CA . VAL A 1 101 ? -4.264 -3.748 -3.825 1.00 84.56 101 VAL A CA 1
ATOM 816 C C . VAL A 1 101 ? -3.941 -4.702 -4.968 1.00 84.56 101 VAL A C 1
ATOM 818 O O . VAL A 1 101 ? -3.070 -5.566 -4.848 1.00 84.56 101 VAL A O 1
ATOM 821 N N . HIS A 1 102 ? -4.661 -4.560 -6.076 1.00 85.94 102 HIS A N 1
ATOM 822 C CA . HIS A 1 102 ? -4.411 -5.302 -7.304 1.00 85.94 102 HIS A CA 1
ATOM 823 C C . HIS A 1 102 ? -3.657 -4.397 -8.283 1.00 85.94 102 HIS A C 1
ATOM 825 O O . HIS A 1 102 ? -4.169 -3.362 -8.689 1.00 85.94 102 HIS A O 1
ATOM 831 N N . LEU A 1 103 ? -2.437 -4.787 -8.644 1.00 86.38 103 LEU A N 1
ATOM 832 C CA . LEU A 1 103 ? -1.590 -4.081 -9.598 1.00 86.38 103 LEU A CA 1
ATOM 833 C C . LEU A 1 103 ? -1.596 -4.811 -10.935 1.00 86.38 103 LEU A C 1
ATOM 835 O O . LEU A 1 103 ? -1.274 -6.001 -11.001 1.00 86.38 103 LEU A O 1
ATOM 839 N N . MET A 1 104 ? -1.901 -4.084 -12.001 1.00 83.88 104 MET A N 1
ATOM 840 C CA . MET A 1 104 ? -1.715 -4.562 -13.365 1.00 83.88 104 MET A CA 1
ATOM 841 C C . MET A 1 104 ? -0.293 -4.226 -13.796 1.00 83.88 104 MET A C 1
ATOM 843 O O . MET A 1 104 ? 0.077 -3.060 -13.896 1.00 83.88 104 MET A O 1
ATOM 847 N N . LEU A 1 105 ? 0.532 -5.250 -13.996 1.00 80.56 105 LEU A N 1
ATOM 848 C CA . LEU A 1 105 ? 1.871 -5.065 -14.534 1.00 80.56 105 LEU A CA 1
ATOM 849 C C . LEU A 1 105 ? 1.833 -5.070 -16.064 1.00 80.56 105 LEU A C 1
ATOM 851 O O . LEU A 1 105 ? 1.046 -5.827 -16.646 1.00 80.56 105 LEU A O 1
ATOM 855 N N . PRO A 1 106 ? 2.724 -4.299 -16.714 1.00 75.81 106 PRO A N 1
ATOM 856 C CA . PRO A 1 106 ? 2.842 -4.308 -18.163 1.00 75.81 106 PRO A CA 1
ATOM 857 C C . PRO A 1 106 ? 3.127 -5.724 -18.669 1.00 75.81 106 PRO A C 1
ATOM 859 O O . PRO A 1 106 ? 3.897 -6.481 -18.059 1.00 75.81 106 PRO A O 1
ATOM 862 N N . SER A 1 107 ? 2.483 -6.082 -19.782 1.00 71.31 107 SER A N 1
ATOM 863 C CA . SER A 1 107 ? 2.667 -7.387 -20.413 1.00 71.31 107 SER A CA 1
ATOM 864 C C . SER A 1 107 ? 4.132 -7.562 -20.805 1.00 71.31 107 SER A C 1
ATOM 866 O O . SER A 1 107 ? 4.751 -6.680 -21.400 1.00 71.31 107 SER A O 1
ATOM 868 N N . LYS A 1 108 ? 4.709 -8.708 -20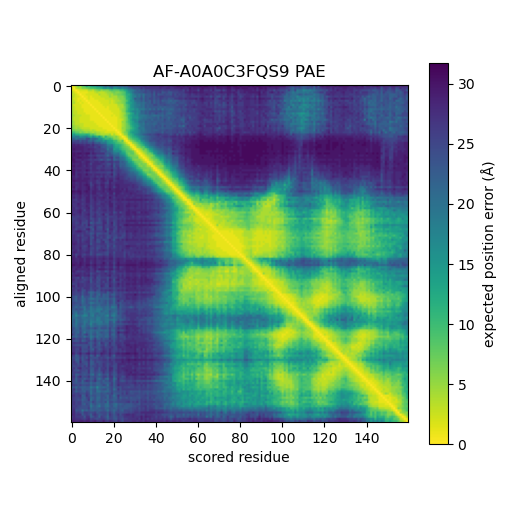.445 1.00 73.75 108 LYS A N 1
ATOM 869 C CA . LYS A 1 108 ? 6.061 -9.090 -20.856 1.00 73.75 108 LYS A CA 1
ATOM 870 C C . LYS A 1 108 ? 5.913 -10.234 -21.852 1.00 73.75 108 LYS A C 1
ATOM 872 O O . LYS A 1 108 ? 5.868 -11.383 -21.402 1.00 73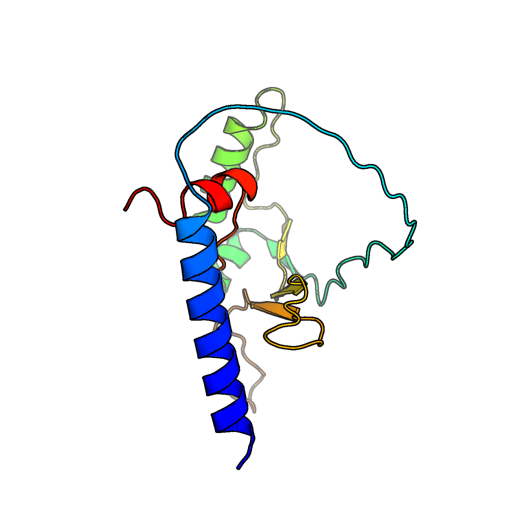.75 108 LYS A O 1
ATOM 877 N N . PRO A 1 109 ? 5.869 -9.953 -23.170 1.00 68.50 109 PRO A N 1
ATOM 878 C CA . PRO A 1 109 ? 5.577 -10.968 -24.187 1.00 68.50 109 PRO A CA 1
ATOM 879 C C . PRO A 1 109 ? 6.570 -12.141 -24.143 1.00 68.50 109 PRO A C 1
ATOM 881 O O . PRO A 1 109 ? 6.203 -13.287 -24.370 1.00 68.50 109 PRO A O 1
ATOM 884 N N . HIS A 1 110 ? 7.809 -11.878 -23.718 1.00 73.06 110 HIS A N 1
ATOM 885 C CA . HIS A 1 110 ? 8.864 -12.879 -23.530 1.00 73.06 110 HIS A CA 1
ATOM 886 C C . HIS A 1 110 ? 8.671 -13.821 -22.322 1.00 73.06 110 HIS A C 1
ATOM 888 O O . HIS A 1 110 ? 9.376 -14.820 -22.210 1.00 73.06 110 HIS A O 1
ATOM 894 N N . VAL A 1 111 ? 7.770 -13.502 -21.385 1.00 72.38 111 VAL A N 1
ATOM 895 C CA . VAL A 1 111 ? 7.503 -14.305 -20.174 1.00 72.38 111 VAL A CA 1
ATOM 896 C C . VAL A 1 111 ? 6.139 -14.982 -20.273 1.00 72.38 111 VAL A C 1
ATOM 898 O O . VAL A 1 111 ? 6.022 -16.181 -20.017 1.00 72.38 111 VAL A O 1
ATOM 901 N N . SER A 1 112 ? 5.108 -14.220 -20.640 1.00 67.50 112 SER A N 1
ATOM 902 C CA . SER A 1 112 ? 3.769 -14.727 -20.925 1.00 67.50 112 SER A CA 1
ATOM 903 C C . SER A 1 112 ? 2.916 -13.649 -21.581 1.00 67.50 112 SER A C 1
ATOM 905 O O . SER A 1 112 ? 2.927 -12.512 -21.123 1.00 67.50 112 SER A O 1
ATOM 907 N N . ASP A 1 113 ? 2.070 -14.049 -22.523 1.00 68.06 113 ASP A N 1
ATOM 908 C CA . ASP A 1 113 ? 1.075 -13.186 -23.180 1.00 68.06 113 ASP A CA 1
ATOM 909 C C . ASP A 1 113 ? -0.175 -12.900 -22.311 1.00 68.06 113 ASP A C 1
ATOM 911 O O . ASP A 1 113 ? -1.171 -12.330 -22.740 1.00 68.06 113 ASP A O 1
ATOM 915 N N . ARG A 1 114 ? -0.168 -13.347 -21.049 1.00 72.12 114 ARG A N 1
ATOM 916 C CA . ARG A 1 114 ? -1.283 -13.138 -20.117 1.00 72.12 114 ARG A CA 1
ATOM 917 C C . ARG A 1 114 ? -1.075 -11.857 -19.319 1.00 72.12 114 ARG A C 1
ATOM 919 O O . ARG A 1 114 ? 0.031 -11.615 -18.834 1.00 72.12 114 ARG A O 1
ATOM 926 N N . LYS A 1 115 ? -2.166 -11.112 -19.090 1.00 72.25 115 LYS A N 1
ATOM 927 C CA . LYS A 1 115 ? -2.206 -9.971 -18.160 1.00 72.25 115 LYS A CA 1
ATOM 928 C C . LYS A 1 115 ? -1.562 -10.375 -16.824 1.00 72.25 115 LYS A C 1
ATOM 930 O O . LYS A 1 115 ? -1.995 -11.335 -16.181 1.00 72.25 115 LYS A O 1
ATOM 935 N N . CYS A 1 116 ? -0.503 -9.673 -16.420 1.00 75.75 116 CYS A N 1
ATOM 936 C CA . CYS A 1 116 ? 0.231 -9.980 -15.196 1.00 75.75 116 CYS A CA 1
ATOM 937 C C . CYS A 1 116 ? -0.363 -9.177 -14.035 1.00 75.75 116 CYS A C 1
ATOM 939 O O . CYS A 1 116 ? 0.062 -8.062 -13.748 1.00 75.75 116 CYS A O 1
ATOM 941 N N . GLN A 1 117 ? -1.371 -9.742 -13.372 1.00 82.56 117 GLN A N 1
ATOM 942 C CA . GLN A 1 117 ? -1.965 -9.134 -12.185 1.00 82.56 117 GLN A CA 1
ATOM 943 C C . GLN A 1 117 ? -1.205 -9.585 -10.932 1.00 82.56 117 GLN A C 1
ATOM 945 O O . GLN A 1 117 ? -1.110 -10.782 -10.647 1.00 82.56 117 GLN A O 1
ATOM 950 N N . LYS A 1 118 ? -0.673 -8.632 -10.166 1.00 84.62 118 LYS A N 1
ATOM 951 C CA . LYS A 1 118 ? -0.120 -8.874 -8.829 1.00 84.62 118 LYS A CA 1
ATOM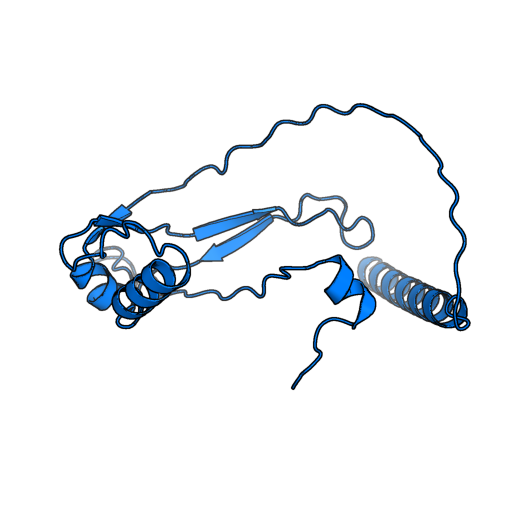 952 C C . LYS A 1 118 ? -1.081 -8.381 -7.763 1.00 84.62 118 LYS A C 1
ATOM 954 O O . LYS A 1 118 ? -1.762 -7.381 -7.944 1.00 84.62 118 LYS A O 1
ATOM 959 N N . LYS A 1 119 ? -1.116 -9.083 -6.636 1.00 87.69 119 LYS A N 1
ATOM 960 C CA . LYS A 1 119 ? -1.933 -8.729 -5.480 1.00 87.69 119 LYS A CA 1
ATOM 961 C C . LYS A 1 119 ? -1.016 -8.484 -4.291 1.00 87.69 119 LYS A C 1
ATOM 963 O O . LYS A 1 119 ? -0.208 -9.353 -3.982 1.00 87.69 119 LYS A O 1
ATOM 968 N N . ILE A 1 120 ? -1.143 -7.319 -3.670 1.00 85.44 120 ILE A N 1
ATOM 969 C CA . ILE A 1 120 ? -0.416 -6.925 -2.460 1.00 85.44 120 ILE A CA 1
ATOM 970 C C . ILE A 1 120 ? -1.418 -6.935 -1.315 1.00 85.44 120 ILE A C 1
ATOM 972 O O . ILE A 1 120 ? -2.438 -6.254 -1.397 1.00 85.44 120 ILE A O 1
ATOM 976 N N . HIS A 1 121 ? -1.159 -7.718 -0.274 1.00 83.06 121 HIS A N 1
ATOM 977 C CA . HIS A 1 121 ? -2.027 -7.840 0.891 1.00 83.06 121 HIS A CA 1
ATOM 978 C C . HIS A 1 121 ? -1.576 -6.966 2.062 1.00 83.06 121 HIS A C 1
ATOM 980 O O . HIS A 1 121 ? -0.392 -6.891 2.375 1.00 83.06 121 HIS A O 1
ATOM 986 N N . ALA A 1 122 ? -2.551 -6.397 2.767 1.00 78.81 122 ALA A N 1
ATOM 987 C CA . ALA A 1 122 ? -2.363 -5.759 4.066 1.00 78.81 122 ALA A CA 1
ATOM 988 C C . ALA A 1 122 ? -3.458 -6.254 5.021 1.00 78.81 122 ALA A C 1
ATOM 990 O O . ALA A 1 122 ? -4.281 -5.488 5.503 1.00 78.81 122 ALA A O 1
ATOM 991 N N . THR A 1 123 ? -3.535 -7.571 5.224 1.00 81.00 123 THR A N 1
ATOM 992 C CA . THR A 1 123 ? -4.549 -8.200 6.084 1.00 81.00 123 THR A CA 1
ATOM 993 C C . THR A 1 123 ? -3.993 -8.505 7.466 1.00 81.00 123 THR A C 1
ATOM 995 O O . THR A 1 123 ? -2.947 -9.152 7.549 1.00 81.00 123 THR A O 1
ATOM 998 N N . PRO A 1 124 ? -4.706 -8.148 8.545 1.00 78.25 124 PRO A N 1
ATOM 999 C CA . PRO A 1 124 ? -4.309 -8.522 9.888 1.00 78.25 124 PRO A CA 1
ATOM 1000 C C . PRO A 1 124 ? -4.685 -9.984 10.146 1.00 78.25 124 PRO A C 1
ATOM 1002 O O . PRO A 1 124 ? -5.397 -10.615 9.354 1.00 78.25 124 PRO A O 1
ATOM 1005 N N . GLU A 1 125 ? -4.234 -10.531 11.269 1.00 81.50 125 GLU A N 1
ATOM 1006 C CA . GLU A 1 125 ? -4.708 -11.841 11.702 1.00 81.50 125 GLU A CA 1
ATOM 1007 C C . GLU A 1 125 ? -6.217 -11.766 11.959 1.00 81.50 125 GLU A C 1
ATOM 1009 O O . GLU A 1 125 ? -6.706 -10.876 12.655 1.00 81.50 125 GLU A O 1
ATOM 1014 N N . CYS A 1 126 ? -6.972 -12.677 11.352 1.00 76.75 126 CYS A N 1
ATOM 1015 C CA . CYS A 1 126 ? -8.428 -12.670 11.435 1.00 76.75 126 CYS A CA 1
ATOM 1016 C C . CYS A 1 126 ? -8.932 -14.023 11.927 1.00 76.75 126 CYS A C 1
ATOM 1018 O O . CYS A 1 126 ? -8.652 -15.067 11.332 1.00 76.75 126 CYS A O 1
ATOM 1020 N N . SER A 1 127 ? -9.739 -14.001 12.989 1.00 80.12 127 SER A N 1
ATOM 1021 C CA . SER A 1 127 ? -10.480 -15.180 13.430 1.00 80.12 127 SER A CA 1
ATOM 1022 C C . SER A 1 127 ? -11.585 -15.507 12.427 1.00 80.12 127 SER A C 1
ATOM 1024 O O . SER A 1 127 ? -12.440 -14.675 12.132 1.00 80.12 127 SER A O 1
ATOM 1026 N N . ASN A 1 128 ? -11.599 -16.741 11.923 1.00 80.06 128 ASN A N 1
ATOM 1027 C CA . ASN A 1 128 ? -12.598 -17.214 10.960 1.00 80.06 128 ASN A CA 1
ATOM 1028 C C . ASN A 1 128 ? -13.808 -17.890 11.641 1.00 80.06 128 ASN A C 1
ATOM 1030 O O . ASN A 1 128 ? -14.541 -18.662 11.012 1.00 80.06 128 ASN A O 1
ATOM 1034 N N . GLY A 1 129 ? -14.009 -17.612 12.932 1.00 82.75 129 GLY A N 1
ATOM 1035 C CA . GLY A 1 129 ? -15.034 -18.218 13.777 1.00 82.75 129 GLY A CA 1
ATOM 1036 C C . GLY A 1 129 ? -14.582 -19.517 14.463 1.00 82.75 129 GLY A C 1
ATOM 1037 O O . GLY A 1 129 ? -13.508 -20.040 14.176 1.00 82.75 129 GLY A O 1
ATOM 1038 N N . PRO A 1 130 ? -15.413 -20.094 15.352 1.00 79.00 130 PRO A N 1
ATOM 1039 C CA . PRO A 1 130 ? -14.986 -21.138 16.295 1.00 79.00 130 PRO A CA 1
ATOM 1040 C C . PRO A 1 130 ? -14.531 -22.455 15.653 1.00 79.00 130 PRO A C 1
ATOM 1042 O O . PRO A 1 130 ? -13.859 -23.258 16.289 1.00 79.00 130 PRO A O 1
ATOM 1045 N N . ARG A 1 131 ? -14.956 -22.718 14.411 1.00 85.31 131 ARG A N 1
ATOM 1046 C CA . ARG A 1 131 ? -14.727 -23.990 13.704 1.00 85.31 131 ARG A CA 1
ATOM 1047 C C . ARG A 1 131 ? -13.650 -23.906 12.621 1.00 85.31 131 ARG A C 1
ATOM 1049 O O . ARG A 1 131 ? -13.401 -24.905 11.954 1.00 85.31 131 ARG A O 1
ATOM 1056 N N . LYS A 1 132 ? -13.052 -22.734 12.397 1.00 84.88 132 LYS A N 1
ATOM 1057 C CA . LYS A 1 132 ? -12.038 -22.526 11.359 1.00 84.88 132 LYS A CA 1
ATOM 1058 C C . LYS A 1 132 ? -10.768 -21.983 11.992 1.00 84.88 132 LYS A C 1
ATOM 1060 O O . LYS A 1 132 ? -10.831 -21.135 12.874 1.00 84.88 132 LYS A O 1
ATOM 1065 N N . GLN A 1 133 ? -9.627 -22.462 11.508 1.00 81.56 133 GLN A N 1
ATOM 1066 C CA . GLN A 1 133 ? -8.334 -21.918 11.909 1.00 81.56 133 GLN A CA 1
ATOM 1067 C C . GLN A 1 133 ? -8.268 -20.423 11.555 1.00 81.56 133 GLN A C 1
ATOM 1069 O O . GLN A 1 133 ? -8.819 -20.033 10.514 1.00 81.56 133 GLN A O 1
ATOM 1074 N N . PRO A 1 134 ? -7.650 -19.584 12.403 1.00 81.25 134 PRO A N 1
ATOM 1075 C CA . PRO A 1 134 ? -7.460 -18.173 12.101 1.00 81.25 134 PRO A CA 1
ATOM 1076 C C . PRO A 1 134 ? -6.622 -18.010 10.829 1.00 81.25 134 PRO A C 1
ATOM 1078 O O . PRO A 1 134 ? -5.720 -18.801 10.543 1.00 81.25 134 PRO A O 1
ATOM 1081 N N . SER A 1 135 ? -6.957 -16.997 10.034 1.00 81.81 135 SER A N 1
ATOM 1082 C CA . SER A 1 135 ? -6.144 -16.605 8.885 1.00 81.81 135 SER A CA 1
ATOM 1083 C C . SER A 1 135 ? -4.936 -15.829 9.406 1.00 81.81 135 SER A C 1
ATOM 1085 O O . SER A 1 135 ? -5.154 -14.848 10.120 1.00 81.81 135 SER A O 1
ATOM 1087 N N . PRO A 1 136 ? -3.696 -16.209 9.050 1.00 80.88 136 PRO A N 1
ATOM 1088 C CA . PRO A 1 136 ? -2.511 -15.496 9.509 1.00 80.88 136 PRO A CA 1
ATOM 1089 C C . PRO A 1 136 ? -2.471 -14.075 8.938 1.00 80.88 136 PRO A C 1
ATOM 1091 O O . PRO A 1 136 ? -2.941 -13.837 7.819 1.00 80.88 136 PRO A O 1
ATOM 1094 N N . ALA A 1 137 ? -1.862 -13.154 9.686 1.00 82.25 137 ALA A N 1
ATOM 1095 C CA . ALA A 1 137 ? -1.565 -11.817 9.187 1.00 82.25 137 ALA A CA 1
ATOM 1096 C C . ALA A 1 137 ? -0.675 -11.895 7.933 1.00 82.25 137 ALA A C 1
ATOM 1098 O O . ALA A 1 137 ? 0.273 -12.682 7.872 1.00 82.25 137 ALA A O 1
ATOM 1099 N N . ARG A 1 138 ? -0.983 -11.074 6.927 1.00 82.06 138 ARG A N 1
ATOM 1100 C CA . ARG A 1 138 ? -0.186 -10.905 5.705 1.00 82.06 138 ARG A CA 1
ATOM 1101 C C . ARG A 1 138 ? 0.053 -9.427 5.458 1.00 82.06 138 ARG A C 1
ATOM 1103 O O . ARG A 1 138 ? -0.905 -8.681 5.265 1.00 82.06 138 ARG A O 1
ATOM 1110 N N . PHE A 1 139 ? 1.324 -9.054 5.419 1.00 79.06 139 PHE A N 1
ATOM 1111 C CA . PHE A 1 139 ? 1.777 -7.717 5.075 1.00 79.06 139 PHE A CA 1
ATOM 1112 C C . PHE A 1 139 ? 2.810 -7.831 3.955 1.00 79.06 139 PHE A C 1
ATOM 1114 O O . PHE A 1 139 ? 3.971 -8.160 4.198 1.00 79.06 139 PHE A O 1
ATOM 1121 N N . ASP A 1 140 ? 2.353 -7.634 2.722 1.00 81.50 140 ASP A N 1
ATOM 1122 C CA . ASP A 1 140 ? 3.201 -7.676 1.538 1.00 81.50 140 ASP A CA 1
ATOM 1123 C C . ASP A 1 140 ? 3.811 -6.290 1.303 1.00 81.50 140 ASP A C 1
ATOM 1125 O O . ASP A 1 140 ? 3.134 -5.267 1.414 1.00 81.50 140 ASP A O 1
ATOM 1129 N N . THR A 1 141 ? 5.088 -6.250 0.931 1.00 72.94 141 THR A N 1
ATOM 1130 C CA . THR A 1 141 ? 5.785 -5.018 0.553 1.00 72.94 141 THR A CA 1
ATOM 1131 C C . THR A 1 141 ? 6.011 -4.975 -0.955 1.00 72.94 141 THR A C 1
ATOM 1133 O O . THR A 1 141 ? 6.205 -6.003 -1.609 1.00 72.94 141 THR A O 1
ATOM 1136 N N . ALA A 1 142 ? 5.979 -3.773 -1.527 1.00 77.12 142 ALA A N 1
ATOM 1137 C CA . ALA A 1 142 ? 6.289 -3.551 -2.931 1.00 77.12 142 ALA A CA 1
ATOM 1138 C C . ALA A 1 142 ? 7.280 -2.402 -3.076 1.00 77.12 142 ALA A C 1
ATOM 1140 O O . ALA A 1 142 ? 7.161 -1.381 -2.403 1.00 77.12 142 ALA A O 1
ATOM 1141 N N . LEU A 1 143 ? 8.246 -2.588 -3.971 1.00 75.69 143 LEU A N 1
ATOM 1142 C CA . LEU A 1 143 ? 9.152 -1.533 -4.394 1.00 75.69 143 LEU A CA 1
ATOM 1143 C C . LEU A 1 143 ? 8.514 -0.817 -5.583 1.00 75.69 143 LEU A C 1
ATOM 1145 O O . LEU A 1 143 ? 8.209 -1.452 -6.597 1.00 75.69 143 LEU A O 1
ATOM 1149 N N . VAL A 1 144 ? 8.280 0.483 -5.433 1.00 77.62 144 VAL A N 1
ATOM 1150 C CA . VAL A 1 144 ? 7.709 1.329 -6.480 1.00 77.62 144 VAL A CA 1
ATOM 1151 C C . VAL A 1 144 ? 8.837 2.129 -7.110 1.00 77.62 144 VAL A C 1
ATOM 1153 O O . VAL A 1 144 ? 9.668 2.700 -6.411 1.00 77.62 144 VAL A O 1
ATOM 1156 N N . ILE A 1 145 ? 8.876 2.133 -8.438 1.00 79.12 145 ILE A N 1
ATOM 1157 C CA . ILE A 1 145 ? 9.788 2.976 -9.204 1.00 79.12 145 ILE A CA 1
ATOM 1158 C C . ILE A 1 145 ? 9.048 4.288 -9.457 1.00 79.12 145 ILE A C 1
ATOM 1160 O O . ILE A 1 145 ? 8.059 4.287 -10.186 1.00 79.12 145 ILE A O 1
ATOM 1164 N N . GLU A 1 146 ? 9.498 5.375 -8.831 1.00 79.06 146 GLU A N 1
ATOM 1165 C CA . GLU A 1 146 ? 8.905 6.706 -9.023 1.00 79.06 146 GLU A CA 1
ATOM 1166 C C . GLU A 1 146 ? 9.280 7.295 -10.388 1.00 79.06 146 GLU A C 1
ATOM 1168 O O . GLU A 1 146 ? 8.405 7.731 -11.132 1.00 79.06 146 GLU A O 1
ATOM 1173 N N . ASP A 1 147 ? 10.567 7.245 -10.748 1.00 81.44 147 ASP A N 1
ATOM 1174 C CA . ASP A 1 147 ? 11.064 7.707 -12.045 1.00 81.44 147 ASP A CA 1
ATOM 1175 C C . ASP A 1 147 ? 11.585 6.531 -12.878 1.00 81.44 147 ASP A C 1
ATOM 1177 O O . ASP A 1 147 ? 12.672 5.988 -12.653 1.00 81.44 147 ASP A O 1
ATOM 1181 N N . VAL A 1 148 ? 10.781 6.138 -13.867 1.00 78.38 148 VAL A N 1
ATOM 1182 C CA . VAL A 1 148 ? 11.111 5.061 -14.807 1.00 78.38 148 VAL A CA 1
ATOM 1183 C C . VAL A 1 148 ? 12.348 5.413 -15.633 1.00 78.38 148 VAL A C 1
ATOM 1185 O O . VAL A 1 148 ? 13.180 4.544 -15.886 1.00 78.38 148 VAL A O 1
ATOM 1188 N N . ASN A 1 149 ? 12.509 6.680 -16.022 1.00 80.06 149 ASN A N 1
ATOM 1189 C CA . ASN A 1 149 ? 13.615 7.113 -16.871 1.00 80.06 149 ASN A CA 1
ATOM 1190 C C . ASN A 1 149 ? 14.938 7.072 -16.109 1.00 80.06 149 ASN A C 1
ATOM 1192 O O . ASN A 1 149 ? 15.939 6.599 -16.648 1.00 80.06 149 ASN A O 1
ATOM 1196 N N . LEU A 1 150 ? 14.939 7.533 -14.856 1.00 79.38 150 LEU A N 1
ATOM 1197 C CA . LEU A 1 150 ? 16.108 7.443 -13.984 1.00 79.38 150 LEU A CA 1
ATOM 1198 C C . LEU A 1 150 ? 16.460 5.981 -13.693 1.00 79.38 150 LEU A C 1
ATOM 1200 O O . LEU A 1 150 ? 17.605 5.570 -13.863 1.00 79.38 150 LEU A O 1
ATOM 1204 N N . HIS A 1 151 ? 15.457 5.166 -13.361 1.00 76.06 151 HIS A N 1
ATOM 1205 C CA . HIS A 1 151 ? 15.645 3.741 -13.104 1.00 76.06 151 HIS A CA 1
ATOM 1206 C C . HIS A 1 151 ? 16.258 2.999 -14.300 1.00 76.06 151 HIS A C 1
ATOM 1208 O O . HIS A 1 151 ? 17.154 2.172 -14.124 1.00 76.06 151 HIS A O 1
ATOM 1214 N N . CYS A 1 152 ? 15.807 3.309 -15.519 1.00 72.88 152 CYS A N 1
ATOM 1215 C CA . CYS A 1 152 ? 16.361 2.743 -16.746 1.00 72.88 152 CYS A CA 1
ATOM 1216 C C . CYS A 1 152 ? 17.807 3.185 -17.008 1.00 72.88 152 CYS A C 1
ATOM 1218 O O . CYS A 1 152 ? 18.580 2.393 -17.543 1.00 72.88 152 CYS A O 1
ATOM 1220 N N . LYS A 1 153 ? 18.175 4.418 -16.639 1.00 78.50 153 LYS A N 1
ATOM 1221 C CA . LYS A 1 153 ? 19.532 4.953 -16.823 1.00 78.50 153 LYS A CA 1
ATOM 1222 C C . LYS A 1 153 ? 20.527 4.408 -15.796 1.00 78.50 153 LYS A C 1
ATOM 1224 O O . LYS A 1 153 ? 21.650 4.084 -16.164 1.00 78.50 153 LYS A O 1
ATOM 1229 N N . GLU A 1 154 ? 20.121 4.293 -14.534 1.00 78.38 154 GLU A N 1
ATOM 1230 C CA . GLU A 1 154 ? 21.028 4.009 -13.407 1.00 78.38 154 GLU A CA 1
ATOM 1231 C C . GLU A 1 154 ? 21.023 2.541 -12.953 1.00 78.38 154 GLU A C 1
ATOM 1233 O O . GLU A 1 154 ? 21.793 2.150 -12.080 1.00 78.38 154 GLU A O 1
ATOM 1238 N N . GLY A 1 155 ? 20.186 1.689 -13.551 1.00 64.31 155 GLY A N 1
ATOM 1239 C CA . GLY A 1 155 ? 20.255 0.243 -13.324 1.00 64.31 155 GLY A CA 1
ATOM 1240 C C . GLY A 1 155 ? 19.643 -0.237 -12.005 1.00 64.31 155 GLY A C 1
ATOM 1241 O O . GLY A 1 155 ? 19.924 -1.351 -11.571 1.00 64.31 155 GLY A O 1
ATOM 1242 N N . GLY A 1 156 ? 18.755 0.556 -11.402 1.00 66.06 156 GLY A N 1
ATOM 1243 C CA . GLY A 1 156 ? 17.759 0.046 -10.462 1.00 66.06 156 GLY A CA 1
ATOM 1244 C C . GLY A 1 156 ? 18.274 -0.558 -9.158 1.00 66.06 156 GLY A C 1
ATOM 1245 O O . GLY A 1 156 ? 17.707 -1.547 -8.708 1.00 66.06 156 GLY A O 1
ATOM 1246 N N . LEU A 1 157 ? 19.326 0.014 -8.574 1.00 61.56 157 LEU A N 1
ATOM 1247 C CA . LEU A 1 157 ? 19.699 -0.045 -7.151 1.00 61.56 157 LEU A CA 1
ATOM 1248 C C . LEU A 1 157 ? 20.998 0.755 -7.015 1.00 61.56 157 LEU A C 1
ATOM 1250 O O . LEU A 1 157 ? 22.083 0.196 -6.869 1.00 61.56 157 LEU A O 1
ATOM 1254 N N . HIS A 1 158 ? 20.897 2.071 -7.175 1.00 55.00 158 HIS A N 1
ATOM 1255 C CA . HIS A 1 158 ? 22.005 2.957 -6.852 1.00 55.00 158 HIS A CA 1
ATOM 1256 C C . HIS A 1 158 ? 21.773 3.519 -5.450 1.00 55.00 158 HIS A C 1
ATOM 1258 O O . HIS A 1 158 ? 20.639 3.854 -5.114 1.00 55.00 158 HIS A O 1
ATOM 1264 N N . ASP A 1 159 ? 22.841 3.546 -4.651 1.00 48.09 159 ASP A N 1
ATOM 1265 C CA . ASP A 1 159 ? 22.879 3.909 -3.225 1.00 48.09 159 ASP A CA 1
ATOM 1266 C C . ASP A 1 159 ? 22.478 2.810 -2.207 1.00 48.09 159 ASP A C 1
ATOM 1268 O O . ASP A 1 159 ? 21.617 2.992 -1.345 1.00 48.09 159 ASP A O 1
ATOM 1272 N N . MET A 1 160 ? 23.165 1.658 -2.264 1.00 43.28 160 MET A N 1
ATOM 1273 C CA . MET A 1 160 ? 23.466 0.858 -1.060 1.00 43.28 160 MET A CA 1
ATOM 1274 C C . MET A 1 160 ? 24.971 0.792 -0.822 1.00 43.28 160 MET A C 1
ATOM 1276 O O . MET A 1 160 ? 25.706 0.600 -1.818 1.00 43.28 160 MET A O 1
#

Organism: Piloderma croceum (strain F 1598) (NCBI:txid765440)

Sequence (160 aa):
MAKWLQRQEAIDLRTVYLRWCAELSPHNETDSLDKDVTDEEDDNEDVAEVNDQVTTKTPDMTQAYGASEFLPALKTFIQEKFTSHALLPNAFDRYNVYKAVHLMLPSKPHVSDRKCQKKIHATPECSNGPRKQPSPARFDTALVIEDVNLHCKEGGLHDM

Foldseek 3Di:
DCPVVLVVVLVVVVVVVVVVVVVVDDDDDDDDDDDDDDDDDDDDPPDFPQDDWDWDFQVVCCVFQVPPCVLVVVQVVQVVPPVPDRDRDDRGDIDTDGQKGKDFDDDDVSVPPDTDIDIAGRGGFADPDDPDDIDHGGGGDDDDDPDPVVCVVPVNDPDD

Solvent-accessible surface area (backbone atoms only — not comparable to full-atom values): 10437 Å² total; per-residue (Å²): 130,63,73,60,55,56,51,51,52,50,51,52,53,52,53,51,49,54,50,50,57,58,68,69,59,70,86,83,82,89,80,89,78,91,79,92,77,90,77,94,74,92,72,76,88,78,71,80,81,79,65,65,78,45,75,40,40,44,65,58,39,28,72,56,64,66,45,69,60,50,64,61,51,52,42,52,51,41,54,73,74,37,79,86,80,60,82,72,82,55,67,82,41,73,43,79,46,52,46,53,50,79,44,80,46,80,72,44,73,91,80,40,89,54,83,42,72,45,77,40,36,56,36,47,66,40,80,63,52,99,90,40,76,60,46,74,59,39,79,58,85,81,90,77,77,87,52,64,69,57,37,71,73,63,68,73,75,77,91,128